Protein AF-A0A6V7LUV3-F1 (afdb_monomer_lite)

Radius of gyration: 13.12 Å; chains: 1; bounding box: 34×19×35 Å

InterPro domains:
  IPR001254 Serine proteases, trypsin domain [PF00089] (7-67)
  IPR009003 Peptidase S1, PA clan [SSF50494] (4-67)

Secondary structure (DSSP, 8-state):
---TTPEEEEEES-BSSTT-PBPSS-EEEEEEBPPHHHHHTSSS-GGGS-TT---BS-TT-S-----

Foldseek 3Di:
DDQAQPWDKDKDQQAPDVVHDTHPDIDIDIWGKHDLVVVCVPPDPVVVADPVDTDTADNVGDDDDDD

Organism: NCBI:txid1563983

Sequence (67 aa):
KAYENFKAIASGWGTLKEEGEVSCVLQSVEVPVMTQTECRNTSYKPTMISDNMLCAGYPDGGKDSCQ

Structure (mmCIF, N/CA/C/O backbone):
data_AF-A0A6V7LUV3-F1
#
_entry.id   AF-A0A6V7LUV3-F1
#
loop_
_atom_site.group_PDB
_atom_site.id
_atom_site.type_symbol
_atom_site.label_atom_id
_atom_site.label_alt_id
_atom_site.label_comp_id
_atom_site.label_asym_id
_atom_site.label_entity_id
_atom_site.label_seq_id
_atom_site.pdbx_PDB_ins_code
_atom_site.Cartn_x
_atom_site.Cartn_y
_atom_site.Cartn_z
_atom_site.occupancy
_atom_site.B_iso_or_equiv
_atom_site.auth_seq_id
_atom_site.auth_comp_id
_atom_site.auth_asym_id
_atom_site.auth_atom_id
_atom_site.pdbx_PDB_model_num
ATOM 1 N N . LYS A 1 1 ? -18.497 1.786 5.193 1.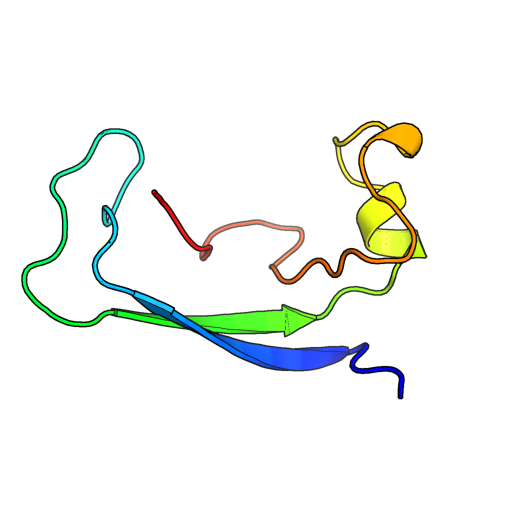00 50.06 1 LYS A N 1
ATOM 2 C CA . LYS A 1 1 ? -18.266 0.525 4.445 1.00 50.06 1 LYS A CA 1
ATOM 3 C C . LYS A 1 1 ? -16.873 0.048 4.812 1.00 50.06 1 LYS A C 1
ATOM 5 O O . LYS A 1 1 ? -15.959 0.843 4.659 1.00 50.06 1 LYS A O 1
ATOM 10 N N . ALA A 1 2 ? -16.732 -1.165 5.338 1.00 67.12 2 ALA A N 1
ATOM 11 C CA . ALA A 1 2 ? -15.419 -1.764 5.552 1.00 67.12 2 ALA A CA 1
ATOM 12 C C . ALA A 1 2 ? -14.954 -2.373 4.220 1.00 67.12 2 ALA A C 1
ATOM 14 O O . ALA A 1 2 ? -15.718 -3.107 3.595 1.00 67.12 2 ALA A O 1
ATOM 15 N N . TYR A 1 3 ? -13.754 -2.014 3.767 1.00 79.25 3 TYR A N 1
ATOM 16 C CA . TYR A 1 3 ? -13.100 -2.611 2.591 1.00 79.25 3 TYR A CA 1
ATOM 17 C C . TYR A 1 3 ? -12.066 -3.668 3.003 1.00 79.25 3 TYR A C 1
ATOM 19 O O . TYR A 1 3 ? -11.279 -4.118 2.181 1.00 79.25 3 TYR A O 1
ATOM 27 N N . GLU A 1 4 ? -12.066 -4.040 4.283 1.00 81.19 4 GLU A N 1
ATOM 28 C CA . GLU A 1 4 ? -11.154 -5.003 4.892 1.00 81.19 4 GLU A CA 1
ATOM 29 C C . GLU A 1 4 ? -11.182 -6.331 4.131 1.00 81.19 4 GLU A C 1
ATOM 31 O O . GLU A 1 4 ? -12.254 -6.835 3.786 1.00 81.19 4 GLU A O 1
ATOM 36 N N . ASN A 1 5 ? -10.002 -6.894 3.869 1.00 79.00 5 ASN A N 1
ATOM 37 C CA . ASN A 1 5 ? -9.806 -8.131 3.105 1.00 79.00 5 ASN A CA 1
ATOM 38 C C . ASN A 1 5 ? -10.244 -8.065 1.632 1.00 79.00 5 ASN A C 1
ATOM 40 O O . ASN A 1 5 ? -10.239 -9.086 0.940 1.00 79.00 5 ASN A O 1
ATOM 44 N N . PHE A 1 6 ? -10.595 -6.884 1.117 1.00 89.62 6 PHE A N 1
ATOM 45 C CA . PHE A 1 6 ? -10.808 -6.692 -0.311 1.00 89.62 6 PHE A CA 1
ATOM 46 C C . PHE A 1 6 ? -9.472 -6.462 -1.025 1.00 89.62 6 PHE A C 1
ATOM 48 O O . PHE A 1 6 ? -8.564 -5.824 -0.490 1.00 89.62 6 PHE A O 1
ATOM 55 N N . LYS A 1 7 ? -9.352 -6.966 -2.254 1.00 90.00 7 LYS A N 1
ATOM 56 C CA . LYS A 1 7 ? -8.195 -6.704 -3.115 1.00 90.00 7 LYS A CA 1
ATOM 57 C C . LYS A 1 7 ? -8.406 -5.383 -3.843 1.00 90.00 7 LYS A C 1
ATOM 59 O O . LYS A 1 7 ? -9.348 -5.246 -4.621 1.00 90.00 7 LYS A O 1
ATOM 64 N N . ALA A 1 8 ? -7.548 -4.412 -3.567 1.00 91.38 8 ALA A N 1
ATOM 65 C CA . ALA A 1 8 ? -7.535 -3.121 -4.234 1.00 91.38 8 ALA A CA 1
ATOM 66 C C . ALA A 1 8 ? -6.429 -3.082 -5.293 1.00 91.38 8 ALA A C 1
ATOM 68 O O . ALA A 1 8 ? -5.443 -3.811 -5.205 1.00 91.38 8 ALA A O 1
ATOM 69 N N . ILE A 1 9 ? -6.591 -2.212 -6.287 1.00 92.62 9 ILE A N 1
ATOM 70 C CA . ILE A 1 9 ? -5.563 -1.945 -7.293 1.00 92.62 9 ILE A CA 1
ATOM 71 C C . ILE A 1 9 ? -5.039 -0.533 -7.056 1.00 92.62 9 ILE A C 1
ATOM 73 O O . ILE A 1 9 ? -5.805 0.429 -7.118 1.00 92.62 9 ILE A O 1
ATOM 77 N N . ALA A 1 10 ? -3.739 -0.418 -6.803 1.00 91.50 10 ALA A N 1
ATOM 78 C CA . ALA A 1 10 ? -3.020 0.846 -6.851 1.00 91.50 10 ALA A CA 1
ATOM 79 C C . ALA A 1 10 ? -2.344 0.974 -8.220 1.00 91.50 10 ALA A C 1
ATOM 81 O O . ALA A 1 10 ? -1.806 -0.001 -8.743 1.00 91.50 10 ALA A O 1
ATOM 82 N N . SER A 1 11 ? -2.375 2.162 -8.821 1.00 93.06 11 SER A N 1
ATOM 83 C CA . SER A 1 11 ? -1.774 2.409 -10.135 1.00 93.06 11 SER A CA 1
ATOM 84 C C . SER A 1 11 ? -1.087 3.765 -10.190 1.00 93.06 11 SER A C 1
ATOM 86 O O . SER A 1 11 ? -1.596 4.725 -9.614 1.00 93.06 11 SER A O 1
ATOM 88 N N . GLY A 1 12 ? 0.022 3.862 -10.920 1.00 92.25 12 GLY A N 1
ATOM 89 C CA . GLY A 1 12 ? 0.771 5.108 -11.062 1.00 92.25 12 GLY A CA 1
ATOM 90 C C . GLY A 1 12 ? 1.975 5.002 -11.997 1.00 92.25 12 GLY A C 1
ATOM 91 O O . GLY A 1 12 ? 2.272 3.940 -12.541 1.00 92.25 12 GLY A O 1
ATOM 92 N N . TRP A 1 13 ? 2.663 6.128 -12.168 1.00 93.50 13 TRP A N 1
ATOM 93 C CA . TRP A 1 13 ? 3.892 6.275 -12.964 1.00 93.50 13 TRP A CA 1
ATOM 94 C C . TRP A 1 13 ? 5.133 6.510 -12.085 1.00 93.50 13 TRP A C 1
ATOM 96 O O . TRP A 1 13 ? 6.148 7.004 -12.569 1.00 93.50 13 TRP A O 1
ATOM 106 N N . GLY A 1 14 ? 5.037 6.197 -10.788 1.00 87.75 14 GLY A N 1
ATOM 107 C CA . GLY A 1 14 ? 6.128 6.365 -9.825 1.00 87.75 14 GLY A CA 1
ATOM 108 C C . GLY A 1 14 ? 7.349 5.507 -10.155 1.00 87.75 14 GLY A C 1
ATOM 109 O O . GLY A 1 14 ? 7.405 4.806 -11.176 1.00 87.75 14 GLY A O 1
ATOM 110 N N . THR A 1 15 ? 8.351 5.569 -9.290 1.00 86.44 15 THR A N 1
ATOM 111 C CA . THR A 1 15 ? 9.558 4.762 -9.450 1.00 86.44 15 THR A CA 1
ATOM 112 C C . THR A 1 15 ? 9.265 3.266 -9.286 1.00 86.44 15 THR A C 1
ATOM 114 O O . THR A 1 15 ? 8.359 2.850 -8.566 1.00 86.44 15 THR A O 1
ATOM 117 N N . LEU A 1 16 ? 10.017 2.420 -9.998 1.00 83.56 16 LEU A N 1
ATOM 118 C CA . LEU A 1 16 ? 9.871 0.953 -9.911 1.00 83.56 16 LEU A CA 1
ATOM 119 C C . LEU A 1 16 ? 10.664 0.328 -8.752 1.00 83.56 16 LEU A C 1
ATOM 121 O O . LEU A 1 16 ? 10.559 -0.870 -8.491 1.00 83.56 16 LEU A O 1
ATOM 125 N N . LYS A 1 17 ? 11.516 1.126 -8.114 1.00 83.06 17 LYS A N 1
ATOM 126 C CA . LYS A 1 17 ? 12.394 0.771 -7.002 1.00 83.06 17 LYS A CA 1
ATOM 127 C C . LYS A 1 17 ? 12.682 2.044 -6.218 1.00 83.06 17 LYS A C 1
ATOM 129 O O . LYS A 1 17 ? 12.666 3.122 -6.808 1.00 83.06 17 LYS A O 1
ATOM 134 N N . GLU A 1 18 ? 12.996 1.899 -4.939 1.00 79.94 18 GLU A N 1
ATOM 135 C CA . GLU A 1 18 ? 13.419 3.020 -4.101 1.00 79.94 18 GLU A CA 1
ATOM 136 C C . GLU A 1 18 ? 14.594 3.763 -4.764 1.00 79.94 18 GLU A C 1
ATOM 138 O O . GLU A 1 18 ? 15.530 3.133 -5.265 1.00 79.94 18 GLU A O 1
ATOM 143 N N . GLU A 1 19 ? 14.486 5.092 -4.854 1.00 78.38 19 GLU A N 1
ATOM 144 C CA . GLU A 1 19 ? 15.437 5.971 -5.562 1.00 78.38 19 GLU A CA 1
ATOM 145 C C . GLU A 1 19 ? 15.656 5.619 -7.054 1.00 78.38 19 GLU A C 1
ATOM 147 O O . GLU A 1 19 ? 16.709 5.886 -7.639 1.00 78.38 19 GLU A O 1
ATOM 152 N N . GLY A 1 20 ? 14.667 4.984 -7.690 1.00 81.62 20 GLY A N 1
ATOM 153 C CA . GLY A 1 20 ? 14.692 4.616 -9.103 1.00 81.62 20 GLY A CA 1
ATOM 154 C C . GLY A 1 20 ? 14.284 5.734 -10.063 1.00 81.62 20 GLY A C 1
ATOM 155 O O . GLY A 1 20 ? 14.004 6.864 -9.678 1.00 81.62 20 GLY A O 1
ATOM 156 N N . GLU A 1 21 ? 14.212 5.392 -11.349 1.00 84.38 21 GLU A N 1
ATOM 157 C CA . GLU A 1 21 ? 13.608 6.263 -12.361 1.00 84.38 21 GLU A CA 1
ATOM 158 C C . GLU A 1 21 ? 12.091 6.056 -12.405 1.00 84.38 21 GLU A C 1
ATOM 160 O O . GLU A 1 21 ? 11.594 4.938 -12.219 1.00 84.38 21 GLU A O 1
ATOM 165 N N . VAL A 1 22 ? 11.363 7.143 -12.665 1.00 87.88 22 VAL A N 1
ATOM 166 C CA . VAL A 1 22 ? 9.910 7.119 -12.866 1.00 87.88 22 VAL A CA 1
ATOM 167 C C . VAL A 1 22 ? 9.551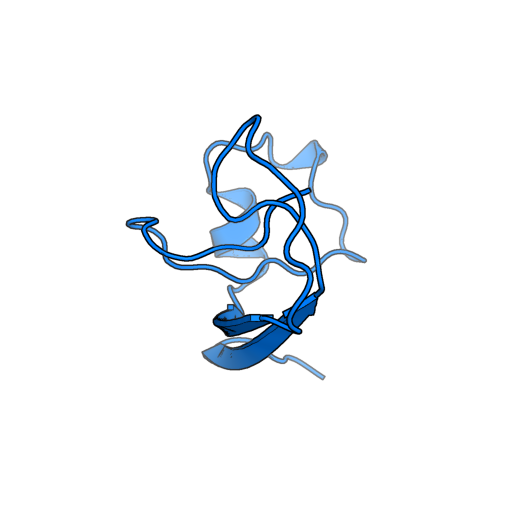 6.305 -14.104 1.00 87.88 22 VAL A C 1
ATOM 169 O O . VAL A 1 22 ? 10.272 6.299 -15.105 1.00 87.88 22 VAL A O 1
ATOM 172 N N . SER A 1 23 ? 8.417 5.612 -14.055 1.00 88.94 23 SER A N 1
ATOM 173 C CA . SER A 1 23 ? 7.980 4.807 -15.187 1.00 88.94 23 SER A CA 1
ATOM 174 C C . SER A 1 23 ? 7.310 5.669 -16.256 1.00 88.94 23 SER A C 1
ATOM 176 O O . SER A 1 23 ? 6.346 6.379 -15.987 1.00 88.94 23 SER A O 1
ATOM 178 N N . CYS A 1 24 ? 7.740 5.540 -17.512 1.00 90.81 24 CYS A N 1
ATOM 179 C CA . CYS A 1 24 ? 7.024 6.125 -18.654 1.00 90.81 24 CYS A CA 1
ATOM 180 C C . CYS A 1 24 ? 5.718 5.376 -18.990 1.00 90.81 24 CYS A C 1
ATOM 182 O O . CYS A 1 24 ? 4.938 5.830 -19.827 1.00 90.81 24 CYS A O 1
ATOM 184 N N . VAL A 1 25 ? 5.482 4.217 -18.368 1.00 91.06 25 VAL A N 1
ATOM 185 C CA . VAL A 1 25 ? 4.318 3.357 -18.599 1.00 91.06 25 VAL A CA 1
ATOM 186 C C . VAL A 1 25 ? 3.539 3.222 -17.298 1.00 91.06 25 VAL A C 1
ATOM 188 O O . VAL A 1 25 ? 4.131 2.996 -16.247 1.00 91.06 25 VAL A O 1
ATOM 191 N N . LEU A 1 26 ? 2.209 3.322 -17.374 1.00 91.56 26 LEU A N 1
ATOM 192 C CA . LEU A 1 26 ? 1.347 3.147 -16.208 1.00 91.56 26 LEU A CA 1
ATOM 193 C C . LEU A 1 26 ? 1.563 1.755 -15.606 1.00 91.56 26 LEU A C 1
ATOM 195 O O . LEU A 1 26 ? 1.350 0.744 -16.276 1.00 91.56 26 LEU A O 1
ATOM 199 N N . GLN A 1 27 ? 1.947 1.716 -14.336 1.00 93.19 27 GLN A N 1
ATOM 200 C CA . GLN A 1 27 ? 2.052 0.489 -13.561 1.00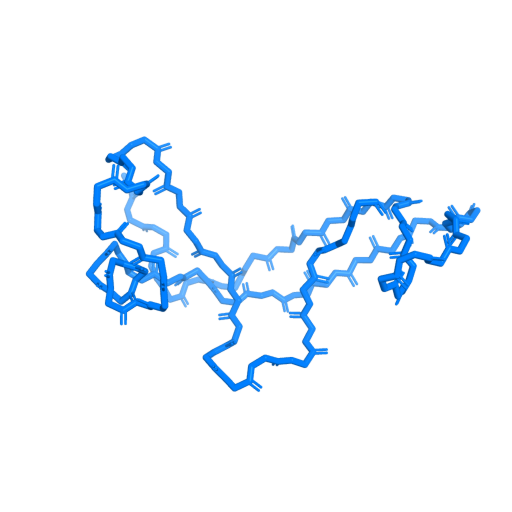 93.19 27 GLN A CA 1
ATOM 201 C C . GLN A 1 27 ? 0.807 0.290 -12.711 1.00 93.19 27 GLN A C 1
ATOM 203 O O . GLN A 1 27 ? 0.120 1.246 -12.347 1.00 93.19 27 GLN A O 1
ATOM 208 N N . SER A 1 28 ? 0.532 -0.966 -12.371 1.00 91.75 28 SER A N 1
ATOM 209 C CA . SER A 1 28 ? -0.509 -1.311 -11.412 1.00 91.75 28 SER A CA 1
ATOM 210 C C . SER A 1 28 ? -0.086 -2.489 -10.549 1.00 91.75 28 SER A C 1
ATOM 212 O O . SER A 1 28 ? 0.644 -3.377 -10.996 1.00 91.75 28 SER A O 1
ATOM 214 N N . VAL A 1 29 ? -0.552 -2.487 -9.307 1.00 90.12 29 VAL A N 1
ATOM 215 C CA . VAL A 1 29 ? -0.304 -3.534 -8.326 1.00 90.12 29 VAL A CA 1
ATOM 216 C C . VAL A 1 29 ? -1.598 -3.842 -7.585 1.00 90.12 29 VAL A C 1
ATOM 218 O O . VAL A 1 29 ? -2.316 -2.943 -7.152 1.00 90.12 29 VAL A O 1
ATOM 221 N N . GLU A 1 30 ? -1.904 -5.130 -7.464 1.00 91.69 30 GLU A N 1
ATOM 222 C CA . GLU A 1 30 ? -2.985 -5.611 -6.611 1.00 91.69 30 GLU A CA 1
ATOM 223 C C . GLU A 1 30 ? -2.452 -5.794 -5.187 1.00 91.69 30 GLU A C 1
ATOM 225 O O . GLU A 1 30 ? -1.454 -6.490 -4.989 1.00 91.69 30 GLU A O 1
ATOM 230 N N . VAL A 1 31 ? -3.117 -5.181 -4.209 1.00 91.00 31 VAL A N 1
ATOM 231 C CA . VAL A 1 31 ? -2.767 -5.252 -2.785 1.00 91.00 31 VAL A CA 1
ATOM 232 C C . VAL A 1 31 ? -4.020 -5.486 -1.931 1.00 91.00 31 VAL A C 1
ATOM 234 O O . VAL A 1 31 ? -5.083 -4.929 -2.225 1.00 91.00 31 VAL A O 1
ATOM 237 N N . PRO A 1 32 ? -3.952 -6.319 -0.877 1.00 91.38 32 PRO A N 1
ATOM 238 C CA . PRO A 1 32 ? -5.079 -6.522 0.024 1.00 91.38 32 PRO A CA 1
ATOM 239 C C . PRO A 1 32 ? -5.213 -5.340 0.990 1.00 91.38 32 PRO A C 1
ATOM 241 O O . PRO A 1 32 ? -4.220 -4.857 1.528 1.00 91.38 32 PRO A O 1
ATOM 244 N N . VAL A 1 33 ? -6.443 -4.892 1.235 1.00 90.94 33 VAL A N 1
ATOM 245 C CA . VAL A 1 33 ? -6.741 -3.882 2.259 1.00 90.94 33 VAL A CA 1
ATOM 246 C C . VAL A 1 33 ? -6.693 -4.533 3.639 1.00 90.94 33 VAL A C 1
ATOM 248 O O . VAL A 1 33 ? -7.423 -5.488 3.914 1.00 90.94 33 VAL A O 1
ATOM 251 N N . MET A 1 34 ? -5.854 -3.982 4.507 1.00 89.38 34 MET A N 1
ATOM 252 C CA . MET A 1 34 ? -5.655 -4.437 5.879 1.00 89.38 34 MET A CA 1
ATOM 253 C C . MET A 1 34 ? -6.727 -3.858 6.803 1.00 89.38 34 MET A C 1
ATOM 255 O O . MET A 1 34 ? -7.259 -2.769 6.562 1.00 89.38 34 MET A O 1
ATOM 259 N N . THR A 1 35 ? -7.018 -4.555 7.898 1.00 89.31 35 THR A N 1
ATOM 260 C CA . THR A 1 35 ? -7.839 -3.982 8.970 1.00 89.31 35 THR A CA 1
ATOM 261 C C . THR A 1 35 ? -7.101 -2.828 9.651 1.00 89.31 35 THR A C 1
ATOM 263 O O . THR A 1 35 ? -5.866 -2.764 9.675 1.00 89.31 35 THR A O 1
ATOM 266 N N . GLN A 1 36 ? -7.849 -1.911 10.267 1.00 86.88 36 GLN A N 1
ATOM 267 C CA . GLN A 1 36 ? -7.242 -0.792 10.995 1.00 86.88 36 GLN A CA 1
ATOM 268 C C . GLN A 1 36 ? -6.330 -1.278 12.134 1.00 86.88 36 GLN A C 1
ATOM 270 O O . GLN A 1 36 ? -5.286 -0.678 12.392 1.00 86.88 36 GLN A O 1
ATOM 275 N N . THR A 1 37 ? -6.718 -2.370 12.799 1.00 87.12 37 THR A N 1
ATOM 276 C CA . THR A 1 37 ? -5.942 -3.002 13.873 1.00 87.12 37 THR A CA 1
ATOM 277 C C . THR A 1 37 ? -4.632 -3.574 13.351 1.00 87.12 37 THR A C 1
ATOM 279 O O . THR A 1 37 ? -3.585 -3.298 13.930 1.00 87.12 37 THR A O 1
ATOM 282 N N . GLU A 1 38 ? -4.664 -4.325 12.248 1.00 86.94 38 GLU A N 1
ATOM 283 C CA . GLU A 1 38 ? -3.445 -4.854 11.628 1.00 86.94 38 GLU A CA 1
ATOM 284 C C . GLU A 1 38 ? -2.525 -3.724 11.195 1.00 86.94 38 GLU A C 1
ATOM 286 O O . GLU A 1 38 ? -1.336 -3.771 11.495 1.00 86.94 38 GLU A O 1
ATOM 291 N N . CYS A 1 39 ? -3.070 -2.669 10.581 1.00 86.38 39 CYS A N 1
ATOM 292 C CA . CYS A 1 39 ? -2.243 -1.545 10.177 1.00 86.38 39 CYS A CA 1
ATOM 293 C C . CYS A 1 39 ? -1.581 -0.845 11.373 1.00 86.38 39 CYS A C 1
ATOM 295 O O . CYS A 1 39 ? -0.392 -0.537 11.332 1.00 86.38 39 CYS A O 1
ATOM 297 N N . ARG A 1 40 ? -2.311 -0.639 12.475 1.00 86.94 40 ARG A N 1
ATOM 298 C CA . ARG A 1 40 ? -1.755 -0.048 13.706 1.00 86.94 40 ARG A CA 1
ATOM 299 C C . ARG A 1 40 ? -0.729 -0.936 14.407 1.00 86.94 40 ARG A C 1
ATOM 301 O O . ARG A 1 40 ? 0.072 -0.413 15.173 1.00 86.94 40 ARG A O 1
ATOM 308 N N . ASN A 1 41 ? -0.760 -2.240 14.146 1.00 84.81 41 ASN A N 1
ATOM 309 C CA . ASN A 1 41 ? 0.185 -3.223 14.674 1.00 84.81 41 ASN A CA 1
ATOM 310 C C . ASN A 1 41 ? 1.401 -3.453 13.758 1.00 84.81 41 ASN A C 1
ATOM 312 O O . ASN A 1 41 ? 2.213 -4.334 14.036 1.00 84.81 41 ASN A O 1
ATOM 316 N N . THR A 1 42 ? 1.538 -2.688 12.672 1.00 81.94 42 THR A N 1
ATOM 317 C CA . THR A 1 42 ? 2.759 -2.679 11.854 1.00 81.94 42 THR A CA 1
ATOM 318 C C . THR A 1 42 ? 3.904 -1.949 12.570 1.00 81.94 42 THR A C 1
ATOM 320 O O . THR A 1 42 ? 3.760 -1.443 13.681 1.00 81.94 42 THR A O 1
ATOM 323 N N . SER A 1 43 ? 5.060 -1.842 11.912 1.00 78.44 43 SER A N 1
ATOM 324 C CA . SER A 1 43 ? 6.216 -1.075 12.398 1.00 78.44 43 SER A CA 1
ATOM 325 C C . SER A 1 43 ? 5.944 0.430 12.569 1.00 78.44 43 SER A C 1
ATOM 327 O O . SER A 1 43 ? 6.766 1.144 13.151 1.00 78.44 43 SER A O 1
ATOM 329 N N . TYR A 1 44 ? 4.812 0.940 12.070 1.00 77.50 44 TYR A N 1
ATOM 330 C CA . TYR A 1 44 ? 4.386 2.314 12.307 1.00 77.50 44 TYR A CA 1
ATOM 331 C C . TYR A 1 44 ? 3.876 2.485 13.742 1.00 77.50 44 TYR A C 1
ATOM 333 O O . TYR A 1 44 ? 3.130 1.669 14.271 1.00 77.50 44 TYR A O 1
ATOM 341 N N . LYS A 1 45 ? 4.228 3.606 14.383 1.00 79.25 45 LYS A N 1
ATOM 342 C CA . LYS A 1 45 ? 3.613 3.992 15.659 1.00 79.25 45 LYS A CA 1
ATOM 343 C C . LYS A 1 45 ? 2.090 4.078 15.468 1.00 79.25 45 LYS A C 1
ATOM 345 O O . LYS A 1 45 ? 1.666 4.762 14.535 1.00 79.25 45 LYS A O 1
ATOM 350 N N . PRO A 1 46 ? 1.267 3.514 16.372 1.00 73.25 46 PRO A N 1
ATOM 351 C CA . PRO A 1 46 ? -0.193 3.541 16.243 1.00 73.25 46 PRO A CA 1
ATOM 352 C C . PRO A 1 46 ? -0.782 4.948 16.066 1.00 73.25 46 PRO A C 1
ATOM 354 O O . PRO A 1 46 ? -1.810 5.117 15.419 1.00 73.25 46 PRO A O 1
ATOM 357 N N . THR A 1 47 ? -0.109 5.971 16.603 1.00 79.56 47 THR A N 1
ATOM 358 C CA . THR A 1 47 ? -0.503 7.382 16.490 1.00 79.56 47 THR A CA 1
ATOM 359 C C . THR A 1 47 ? -0.273 7.994 15.106 1.00 79.56 47 THR A C 1
ATOM 361 O O . THR A 1 47 ? -0.781 9.080 14.847 1.00 79.56 47 THR A O 1
ATOM 364 N N . MET A 1 48 ? 0.482 7.335 14.220 1.00 85.69 48 MET A N 1
ATOM 365 C CA . MET A 1 48 ? 0.692 7.794 12.841 1.00 85.69 48 MET A CA 1
ATOM 366 C C . MET A 1 48 ? -0.471 7.424 11.914 1.00 85.69 48 MET A C 1
ATOM 368 O O . MET A 1 48 ? -0.616 8.038 10.863 1.00 85.69 48 MET A O 1
ATOM 372 N N . ILE A 1 49 ? -1.314 6.464 12.307 1.00 86.69 49 ILE A N 1
ATOM 373 C CA . ILE A 1 49 ? -2.431 5.983 11.491 1.00 86.69 49 ILE A CA 1
ATOM 374 C C . ILE A 1 49 ? -3.751 6.472 12.098 1.00 86.69 49 ILE A C 1
ATOM 376 O O . ILE A 1 49 ? -4.304 5.884 13.037 1.00 86.69 49 ILE A O 1
ATOM 380 N N . SER A 1 50 ? -4.253 7.577 11.545 1.00 87.12 50 SER A N 1
ATOM 381 C CA . SER A 1 50 ? -5.562 8.140 11.902 1.00 87.12 50 SER A CA 1
ATOM 382 C C . SER A 1 50 ? -6.724 7.261 11.421 1.00 87.12 50 SER A C 1
ATOM 384 O O . SER A 1 50 ? -6.561 6.466 10.501 1.00 87.12 50 SER A O 1
ATOM 386 N N . ASP A 1 51 ? -7.920 7.461 11.982 1.00 86.38 51 ASP A N 1
ATOM 387 C CA . ASP A 1 51 ? -9.147 6.759 11.555 1.00 86.38 51 ASP A CA 1
ATOM 388 C C . ASP A 1 51 ? -9.594 7.104 10.117 1.00 86.38 51 ASP A C 1
ATOM 390 O O . ASP A 1 51 ? -10.477 6.454 9.564 1.00 86.38 51 ASP A O 1
ATOM 394 N N . ASN A 1 52 ? -8.988 8.123 9.497 1.00 88.88 52 ASN A N 1
ATOM 395 C CA . ASN A 1 52 ? -9.249 8.513 8.109 1.00 88.88 52 ASN A CA 1
ATOM 396 C C . ASN A 1 52 ? -8.272 7.864 7.112 1.00 88.88 52 ASN A C 1
ATOM 398 O O . ASN A 1 52 ? -8.289 8.207 5.930 1.00 88.88 52 ASN A O 1
ATOM 402 N N . MET A 1 53 ? -7.391 6.973 7.575 1.00 89.44 53 MET A N 1
ATOM 403 C CA . MET A 1 53 ? -6.375 6.312 6.756 1.00 89.44 53 MET A CA 1
ATOM 404 C C . MET A 1 53 ? -6.660 4.819 6.628 1.00 89.44 53 MET A C 1
ATOM 406 O O . MET A 1 53 ? -7.037 4.152 7.588 1.00 89.44 53 MET A O 1
ATOM 410 N N . LEU A 1 54 ? -6.406 4.291 5.435 1.00 88.88 54 LEU A N 1
ATOM 411 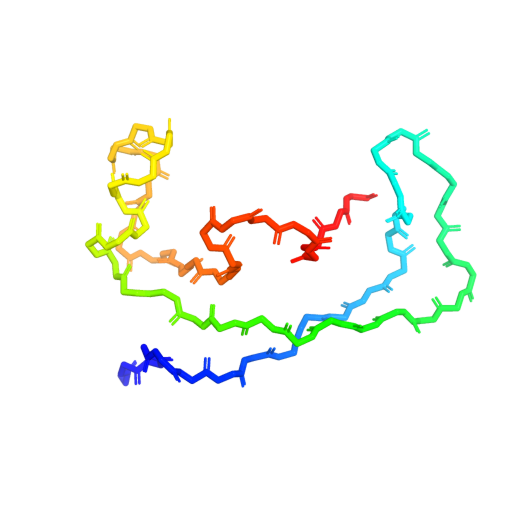C CA . LEU A 1 54 ? -6.458 2.866 5.131 1.00 88.88 54 LEU A CA 1
ATOM 412 C C . LEU A 1 54 ? -5.062 2.395 4.745 1.00 88.88 54 LEU A C 1
ATOM 414 O O . LEU A 1 54 ? -4.287 3.155 4.167 1.00 88.88 54 LEU A O 1
ATOM 418 N N . CYS A 1 55 ? -4.775 1.133 5.030 1.00 89.06 55 CYS A N 1
ATOM 419 C CA . CYS A 1 55 ? -3.511 0.511 4.671 1.00 89.06 55 CYS A CA 1
ATOM 420 C C . CYS A 1 55 ? -3.792 -0.671 3.764 1.00 89.06 55 CYS A C 1
ATOM 422 O O . CYS A 1 55 ? -4.747 -1.418 3.987 1.00 89.06 55 CYS A O 1
ATOM 424 N N . ALA A 1 56 ? -2.979 -0.823 2.730 1.00 90.19 56 ALA A N 1
ATOM 425 C CA . ALA A 1 56 ? -3.100 -1.917 1.792 1.00 90.19 56 ALA A CA 1
ATOM 426 C C . ALA A 1 56 ? -1.704 -2.393 1.414 1.00 90.19 56 ALA A C 1
ATOM 428 O O . ALA A 1 56 ? -0.851 -1.581 1.075 1.00 90.19 56 ALA A O 1
ATOM 429 N N . GLY A 1 57 ? -1.474 -3.696 1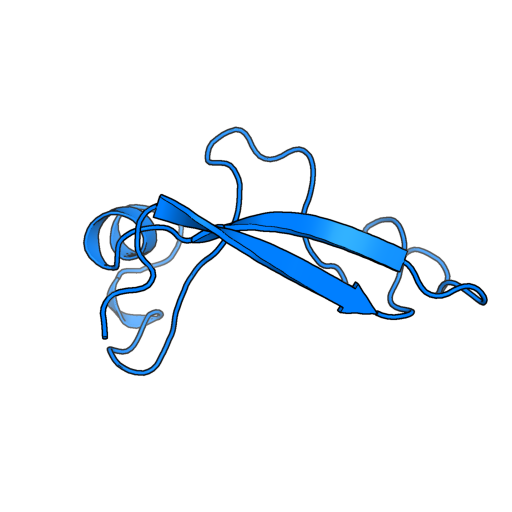.505 1.00 88.06 57 GLY A N 1
ATOM 430 C CA . GLY A 1 57 ? -0.149 -4.268 1.317 1.00 88.06 57 GLY A CA 1
ATOM 431 C C . GLY A 1 57 ? -0.046 -5.668 1.899 1.00 88.06 57 GLY A C 1
ATOM 432 O O . GLY A 1 57 ? -0.929 -6.139 2.616 1.00 88.06 57 GLY A O 1
ATOM 433 N N . TYR A 1 58 ? 1.042 -6.348 1.565 1.00 84.12 58 TYR A N 1
ATOM 434 C CA . TYR A 1 58 ? 1.338 -7.678 2.083 1.00 84.12 58 TYR A CA 1
ATOM 435 C C . TYR A 1 58 ? 2.207 -7.559 3.344 1.00 84.12 58 TYR A C 1
ATOM 437 O O . TYR A 1 58 ? 3.205 -6.839 3.300 1.00 84.12 58 TYR A O 1
ATOM 445 N N . PRO A 1 59 ? 1.896 -8.271 4.447 1.00 76.31 59 PRO A N 1
ATOM 446 C CA . PRO A 1 59 ? 2.718 -8.253 5.663 1.00 76.31 59 PRO A CA 1
ATOM 447 C C . PRO A 1 59 ? 4.177 -8.665 5.424 1.00 76.31 59 PRO A C 1
ATOM 449 O O . PRO A 1 59 ? 5.082 -8.124 6.051 1.00 76.31 59 PRO A O 1
ATOM 452 N N . ASP A 1 60 ? 4.396 -9.577 4.474 1.00 78.12 60 ASP A N 1
ATOM 453 C CA . ASP A 1 60 ? 5.721 -10.065 4.074 1.00 78.12 60 ASP A CA 1
ATOM 454 C C . ASP A 1 60 ? 6.423 -9.139 3.056 1.00 78.12 60 ASP A C 1
ATOM 456 O O . ASP A 1 60 ? 7.524 -9.432 2.586 1.00 78.12 60 ASP A O 1
ATOM 460 N N . GLY A 1 61 ? 5.787 -8.023 2.685 1.00 74.44 61 GLY A N 1
ATOM 461 C CA . GLY A 1 61 ? 6.267 -7.088 1.672 1.00 74.44 61 GLY A CA 1
ATOM 462 C C . GLY A 1 61 ? 6.185 -7.634 0.241 1.00 74.44 61 GLY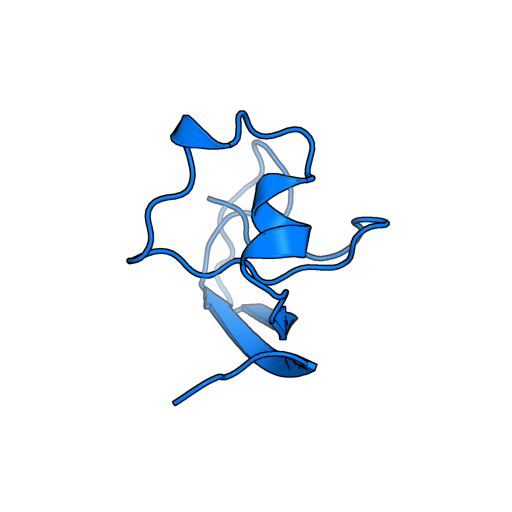 A C 1
ATOM 463 O O . GLY A 1 61 ? 5.304 -8.414 -0.120 1.00 74.44 61 GLY A O 1
ATOM 464 N N . GLY A 1 62 ? 7.102 -7.181 -0.614 1.00 76.12 62 GLY A N 1
ATOM 465 C CA . GLY A 1 62 ? 7.286 -7.684 -1.979 1.00 76.12 62 GLY A CA 1
ATOM 466 C C . GLY A 1 62 ? 6.689 -6.806 -3.078 1.00 76.12 62 GLY A C 1
ATOM 467 O O . GLY A 1 62 ? 7.379 -6.528 -4.056 1.00 76.12 62 GLY A O 1
ATOM 468 N N . LYS A 1 63 ? 5.438 -6.353 -2.943 1.00 74.62 63 LYS A N 1
ATOM 469 C CA . LYS A 1 63 ? 4.813 -5.435 -3.910 1.00 74.62 63 LYS A CA 1
ATOM 470 C C . LYS A 1 63 ? 4.046 -4.333 -3.192 1.00 74.62 63 LYS A C 1
ATOM 472 O O . LYS A 1 63 ? 3.140 -4.630 -2.419 1.00 74.62 63 LYS A O 1
ATOM 477 N N . ASP A 1 64 ? 4.402 -3.091 -3.491 1.00 77.12 64 ASP A N 1
ATOM 478 C CA . ASP A 1 64 ? 3.809 -1.889 -2.909 1.00 77.12 64 ASP A CA 1
ATOM 479 C C . ASP A 1 64 ? 3.910 -0.722 -3.909 1.00 77.12 64 ASP A C 1
ATOM 481 O O . ASP A 1 64 ? 4.574 -0.821 -4.945 1.00 77.12 64 ASP A O 1
ATOM 485 N N . SER A 1 65 ? 3.224 0.373 -3.611 1.00 76.88 65 SER A N 1
ATOM 486 C CA . SER A 1 65 ? 3.405 1.665 -4.261 1.00 76.88 65 SER A CA 1
ATOM 487 C C . SER A 1 65 ? 4.752 2.299 -3.890 1.00 76.88 65 SER A C 1
ATOM 489 O O . SER A 1 65 ? 5.240 2.143 -2.774 1.00 76.88 65 SER A O 1
ATOM 491 N N . CYS A 1 66 ? 5.350 3.034 -4.827 1.00 77.75 66 CYS A N 1
ATOM 492 C CA . CYS A 1 66 ? 6.567 3.811 -4.601 1.00 77.75 66 CYS A CA 1
ATOM 493 C C . CYS A 1 66 ? 6.399 5.224 -5.176 1.00 77.75 66 CYS A C 1
ATOM 495 O O . CYS A 1 66 ? 5.536 5.446 -6.035 1.00 77.75 66 CYS A O 1
ATOM 497 N N . GLN A 1 67 ? 7.187 6.167 -4.653 1.00 68.38 67 GLN A N 1
ATOM 498 C CA . GLN A 1 67 ? 7.143 7.580 -5.039 1.00 68.38 67 GLN A CA 1
ATOM 499 C C . GLN A 1 67 ? 7.720 7.806 -6.437 1.00 68.38 67 GLN A C 1
ATOM 501 O O . GLN A 1 67 ? 8.638 7.053 -6.825 1.00 68.38 67 GLN A O 1
#

pLDDT: mean 84.45, std 7.6, range [50.06, 93.5]